Protein AF-A0A3D3S8I6-F1 (afdb_monomer_lite)

Secondary structure (DSSP, 8-state):
-PPP-EEEE-SS--TTTSSTTHHHHHTT-SEEEE-S-S-HHHHHHHHHHH---EEEPPPTTS-S-TTTSTTTS-----GGGS-----

Structure (mmCIF, N/CA/C/O backbone):
data_AF-A0A3D3S8I6-F1
#
_entry.id   AF-A0A3D3S8I6-F1
#
loop_
_atom_site.group_PDB
_atom_site.id
_atom_site.type_symbol
_atom_site.label_atom_id
_atom_site.label_alt_id
_atom_site.label_comp_id
_atom_site.label_asym_id
_atom_site.label_entity_id
_atom_site.label_seq_id
_atom_site.pdbx_PDB_ins_code
_atom_site.Cartn_x
_atom_site.Cartn_y
_atom_site.Cartn_z
_atom_site.occupancy
_atom_site.B_iso_or_equiv
_atom_site.auth_seq_id
_atom_site.auth_comp_id
_atom_site.auth_asym_id
_atom_site.auth_atom_id
_atom_site.pdbx_PDB_model_num
ATOM 1 N N . MET A 1 1 ? -18.890 -10.192 14.599 1.00 72.56 1 MET A N 1
ATOM 2 C CA . MET A 1 1 ? -17.726 -10.509 13.737 1.00 72.56 1 MET A CA 1
ATOM 3 C C . MET A 1 1 ? -17.120 -9.188 13.283 1.00 72.56 1 MET A C 1
ATOM 5 O O . MET A 1 1 ? -17.893 -8.278 13.012 1.00 72.56 1 MET A O 1
ATOM 9 N N . LYS A 1 2 ? -15.789 -9.039 13.281 1.00 83.31 2 LYS A N 1
ATOM 10 C CA . LYS A 1 2 ? -15.125 -7.805 12.824 1.00 83.31 2 LYS A CA 1
ATOM 11 C C . LYS A 1 2 ? -14.920 -7.895 11.307 1.00 83.31 2 LYS A C 1
ATOM 13 O O . LYS A 1 2 ? -14.391 -8.897 10.839 1.00 83.31 2 LYS A O 1
ATOM 18 N N . THR A 1 3 ? -15.357 -6.886 10.559 1.00 92.25 3 THR A N 1
ATOM 19 C CA . THR A 1 3 ? -15.102 -6.794 9.114 1.00 92.25 3 THR A CA 1
ATOM 20 C C . THR A 1 3 ? -13.657 -6.367 8.889 1.00 92.25 3 THR A C 1
ATOM 22 O O . THR A 1 3 ? -13.233 -5.370 9.467 1.00 92.25 3 THR A O 1
ATOM 25 N N . LEU A 1 4 ? -12.921 -7.116 8.068 1.00 95.19 4 LEU A N 1
ATOM 26 C CA . LEU A 1 4 ? -11.564 -6.767 7.652 1.00 95.19 4 LEU A CA 1
ATOM 27 C C . LEU A 1 4 ? -11.611 -5.781 6.487 1.00 95.19 4 LEU A C 1
ATOM 29 O O . LEU A 1 4 ? -12.299 -6.031 5.494 1.00 95.19 4 LEU A O 1
ATOM 33 N N . LYS A 1 5 ? -10.860 -4.685 6.597 1.00 96.31 5 LYS A N 1
ATOM 34 C CA . LYS A 1 5 ? -10.655 -3.723 5.509 1.00 96.31 5 LYS A CA 1
ATOM 35 C C . LYS A 1 5 ? -9.263 -3.896 4.917 1.00 96.31 5 LYS A C 1
ATOM 37 O O . LYS A 1 5 ? -8.273 -3.885 5.647 1.00 96.31 5 LYS A O 1
ATOM 42 N N . VAL A 1 6 ? -9.193 -4.050 3.600 1.00 96.44 6 VAL A N 1
ATOM 43 C CA . VAL A 1 6 ? -7.949 -4.359 2.886 1.00 96.44 6 VAL A CA 1
ATOM 44 C C . VAL A 1 6 ? -7.699 -3.307 1.811 1.00 96.44 6 VAL A C 1
ATOM 46 O O . VAL A 1 6 ? -8.614 -2.978 1.058 1.00 96.44 6 VAL A O 1
ATOM 49 N N . LEU A 1 7 ? -6.468 -2.796 1.741 1.00 96.44 7 LEU A N 1
ATOM 50 C CA . LEU A 1 7 ? -5.981 -1.989 0.621 1.00 96.44 7 LEU A CA 1
ATOM 51 C C . LEU A 1 7 ? -5.195 -2.888 -0.334 1.00 96.44 7 LEU A C 1
ATOM 53 O O . LEU A 1 7 ? -4.201 -3.483 0.076 1.00 96.44 7 LEU A O 1
ATOM 57 N N . CYS A 1 8 ? -5.623 -2.964 -1.592 1.00 95.69 8 CYS A N 1
ATOM 58 C CA . CYS A 1 8 ? -4.942 -3.725 -2.637 1.00 95.69 8 CYS A CA 1
ATOM 59 C C . CYS A 1 8 ? -4.304 -2.774 -3.656 1.00 95.69 8 CYS A C 1
ATOM 61 O O . CYS A 1 8 ? -4.968 -1.841 -4.104 1.00 95.69 8 CYS A O 1
ATOM 63 N N . VAL A 1 9 ? -3.049 -3.026 -4.033 1.00 94.44 9 VAL A N 1
ATOM 64 C CA . VAL A 1 9 ? -2.309 -2.274 -5.062 1.00 94.44 9 VAL A CA 1
ATOM 65 C C . VAL A 1 9 ? -1.610 -3.233 -6.032 1.00 94.44 9 VAL A C 1
ATOM 67 O O . VAL A 1 9 ? -1.146 -4.299 -5.622 1.00 94.44 9 VAL A O 1
ATOM 70 N N . ALA A 1 10 ? -1.559 -2.882 -7.316 1.00 93.06 10 ALA A N 1
ATOM 71 C CA . ALA A 1 10 ? -0.960 -3.695 -8.376 1.00 93.06 10 ALA A CA 1
ATOM 72 C C . ALA A 1 10 ? -0.648 -2.835 -9.608 1.00 93.06 10 ALA A C 1
ATOM 74 O O . ALA A 1 10 ? -1.337 -1.833 -9.803 1.00 93.06 10 ALA A O 1
ATOM 75 N N . ASP A 1 11 ? 0.319 -3.276 -10.419 1.00 89.12 11 ASP A N 1
ATOM 76 C CA . ASP A 1 11 ? 0.650 -2.823 -11.786 1.00 89.12 11 ASP A CA 1
ATOM 77 C C . ASP A 1 11 ? 1.099 -1.357 -11.946 1.00 89.12 11 ASP A C 1
ATOM 79 O O . ASP A 1 11 ? 2.113 -1.080 -12.581 1.00 89.12 11 ASP A O 1
ATOM 83 N N . GLU A 1 12 ? 0.376 -0.394 -11.376 1.00 90.94 12 GLU A N 1
ATOM 84 C CA . GLU A 1 12 ? 0.643 1.034 -11.533 1.00 90.94 12 GLU A CA 1
ATOM 85 C C . GLU A 1 12 ? 0.518 1.814 -10.218 1.00 90.94 12 GLU A C 1
ATOM 87 O O . GLU A 1 12 ? -0.225 1.473 -9.292 1.00 90.94 12 GLU A O 1
ATOM 92 N N . VAL A 1 13 ? 1.268 2.915 -10.140 1.00 93.88 13 VAL A N 1
ATOM 93 C CA . VAL A 1 13 ? 1.253 3.830 -8.995 1.00 93.88 13 VAL A CA 1
ATOM 94 C C . VAL A 1 13 ? 0.010 4.715 -9.050 1.00 93.88 13 VAL A C 1
ATOM 96 O O . VAL A 1 13 ? -0.170 5.489 -9.988 1.00 93.88 13 VAL A O 1
ATOM 99 N N . ASP A 1 14 ? -0.802 4.672 -7.994 1.00 94.62 14 ASP A N 1
ATOM 100 C CA . ASP A 1 14 ? -1.954 5.560 -7.830 1.00 94.62 14 ASP A CA 1
ATOM 101 C C . ASP A 1 14 ? -1.585 6.753 -6.933 1.00 94.62 14 ASP A C 1
ATOM 103 O O . ASP A 1 14 ? -1.152 6.584 -5.792 1.00 94.62 14 ASP A O 1
ATOM 107 N N . LEU A 1 15 ? -1.788 7.981 -7.422 1.00 93.38 15 LEU A N 1
ATOM 108 C CA . LEU A 1 15 ? -1.509 9.222 -6.687 1.00 93.38 15 LEU A CA 1
ATOM 109 C C . LEU A 1 15 ? -2.401 9.422 -5.455 1.00 93.38 15 LEU A C 1
ATOM 111 O O . LEU A 1 15 ? -2.006 10.115 -4.517 1.00 93.38 15 LEU A O 1
ATOM 115 N N . LEU A 1 16 ? -3.595 8.829 -5.416 1.00 93.31 16 LEU A N 1
ATOM 116 C CA . LEU A 1 16 ? -4.443 8.847 -4.222 1.00 93.31 16 LEU A CA 1
ATOM 117 C C . LEU A 1 16 ? -3.773 8.103 -3.070 1.00 93.31 16 LEU A C 1
ATOM 119 O O . LEU A 1 16 ? -3.879 8.521 -1.913 1.00 93.31 16 LEU A O 1
ATOM 123 N N . VAL A 1 17 ? -3.068 7.024 -3.403 1.00 94.44 17 VAL A N 1
ATOM 124 C CA . VAL A 1 17 ? -2.284 6.232 -2.462 1.00 94.44 17 VAL A CA 1
ATOM 125 C C . VAL A 1 17 ? -0.926 6.896 -2.231 1.00 94.44 17 VAL A C 1
ATOM 127 O O . VAL A 1 17 ? -0.536 7.073 -1.082 1.00 94.44 17 VAL A O 1
ATOM 130 N N . TYR A 1 18 ? -0.239 7.362 -3.277 1.00 95.62 18 TYR A N 1
ATOM 131 C CA . TYR A 1 18 ? 1.042 8.071 -3.187 1.00 95.62 18 TYR A CA 1
ATOM 132 C C . TYR A 1 18 ? 0.879 9.552 -2.812 1.00 95.62 18 TYR A C 1
ATOM 134 O O . TYR A 1 18 ? 1.327 10.460 -3.512 1.00 95.62 18 TYR A O 1
ATOM 142 N N . SER A 1 19 ? 0.209 9.810 -1.690 1.00 95.00 19 SER A N 1
ATOM 143 C CA . SER A 1 19 ? -0.008 11.160 -1.171 1.00 95.00 19 SER A CA 1
ATOM 144 C C . SER A 1 19 ? 0.152 11.222 0.342 1.00 95.00 19 SER A C 1
ATOM 146 O O . SER A 1 19 ? -0.039 10.240 1.060 1.00 95.00 19 SER A O 1
ATOM 148 N N . SER A 1 20 ? 0.449 12.412 0.864 1.00 92.88 20 SER A N 1
ATOM 149 C CA . SER A 1 20 ? 0.502 12.656 2.311 1.00 92.88 20 SER A CA 1
ATOM 150 C C . SER A 1 20 ? -0.835 12.376 3.015 1.00 92.88 20 SER A C 1
ATOM 152 O O . SER A 1 20 ? -0.837 11.990 4.184 1.00 92.88 20 SER A O 1
ATOM 154 N N . SER A 1 21 ? -1.959 12.483 2.297 1.00 95.62 21 SER A N 1
ATOM 155 C CA . SER A 1 21 ? -3.313 12.207 2.798 1.00 95.62 21 SER A CA 1
ATOM 156 C C . SER A 1 21 ? -3.676 10.718 2.867 1.00 95.62 21 SER A C 1
ATOM 158 O O . SER A 1 21 ? -4.797 10.379 3.250 1.00 95.62 21 SER A O 1
ATOM 160 N N . ILE A 1 22 ? -2.765 9.796 2.539 1.00 96.25 22 ILE A N 1
ATOM 161 C CA . ILE A 1 22 ? -3.031 8.347 2.583 1.00 96.25 22 ILE A CA 1
ATOM 162 C C . ILE A 1 22 ? -3.541 7.884 3.962 1.00 96.25 22 ILE A C 1
ATOM 164 O O . ILE A 1 22 ? -4.445 7.055 4.042 1.00 96.25 22 ILE A O 1
ATOM 168 N N . ARG A 1 23 ? -3.031 8.469 5.057 1.00 95.44 23 ARG A N 1
ATOM 169 C CA . ARG A 1 23 ? -3.463 8.155 6.433 1.00 95.44 23 ARG A CA 1
ATOM 170 C C . ARG A 1 23 ? -4.910 8.562 6.702 1.00 95.44 23 ARG A C 1
ATOM 172 O O . ARG A 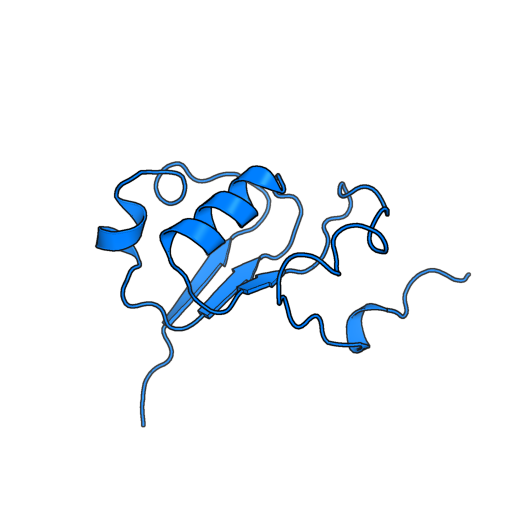1 23 ? -5.610 7.865 7.426 1.00 95.44 23 ARG A O 1
ATOM 179 N N . GLU A 1 24 ? -5.348 9.675 6.126 1.00 96.12 24 GLU A N 1
ATOM 180 C CA . GLU A 1 24 ? -6.715 10.184 6.273 1.00 96.12 24 GLU A CA 1
ATOM 181 C C . GLU A 1 24 ? -7.700 9.319 5.479 1.00 96.12 24 GLU A C 1
ATOM 183 O O . GLU A 1 24 ? -8.813 9.072 5.933 1.00 96.12 24 GLU A O 1
ATOM 188 N N . ARG A 1 25 ? -7.273 8.826 4.309 1.00 95.06 25 ARG A N 1
ATOM 189 C CA . ARG A 1 25 ? -8.103 8.032 3.391 1.00 95.06 25 ARG A CA 1
ATOM 190 C C . ARG A 1 25 ? -8.180 6.551 3.754 1.00 95.06 25 ARG A C 1
ATOM 192 O O . ARG A 1 25 ? -9.227 5.944 3.566 1.00 95.06 25 ARG A O 1
ATOM 199 N N . PHE A 1 26 ? -7.076 5.980 4.235 1.00 96.31 26 PHE A N 1
ATOM 200 C CA . PHE A 1 26 ? -6.902 4.534 4.404 1.00 96.31 26 PHE A CA 1
ATOM 201 C C . PHE A 1 26 ? -6.373 4.151 5.796 1.00 96.31 26 PHE A C 1
ATOM 203 O O . PHE A 1 26 ? -5.874 3.047 5.995 1.00 96.31 26 PHE A O 1
ATOM 210 N N . GLY A 1 27 ? -6.441 5.040 6.791 1.00 94.00 27 GLY A N 1
ATOM 211 C CA . GLY A 1 27 ? -5.946 4.753 8.146 1.00 94.00 27 GLY A CA 1
ATOM 212 C C . GLY A 1 27 ? -6.719 3.647 8.881 1.00 94.00 27 GLY A C 1
ATOM 213 O O . GLY A 1 27 ? -6.191 3.015 9.805 1.00 94.00 27 GLY A O 1
ATOM 214 N N . ASP A 1 28 ? -7.954 3.387 8.458 1.00 95.44 28 ASP A N 1
ATOM 215 C CA . ASP A 1 28 ? -8.872 2.408 9.033 1.00 95.44 28 ASP A CA 1
ATOM 216 C C . ASP A 1 28 ? -8.745 1.001 8.427 1.00 95.44 28 ASP A C 1
ATOM 218 O O . ASP A 1 28 ? -9.480 0.102 8.838 1.00 95.44 28 ASP A O 1
ATOM 222 N N . ILE A 1 29 ? -7.810 0.783 7.496 1.00 96.44 29 ILE A N 1
ATOM 223 C CA . ILE A 1 29 ? -7.531 -0.557 6.974 1.00 96.44 29 ILE A CA 1
ATOM 224 C C . ILE A 1 29 ? -6.829 -1.430 8.021 1.00 96.44 29 ILE A C 1
ATOM 226 O O . ILE A 1 29 ? -6.092 -0.946 8.894 1.00 96.44 29 ILE A O 1
ATOM 230 N N . ASP A 1 30 ? -7.024 -2.738 7.898 1.00 95.69 30 ASP A N 1
ATOM 231 C CA . ASP A 1 30 ? -6.376 -3.753 8.725 1.00 95.69 30 ASP A CA 1
ATOM 232 C C . ASP A 1 30 ? -5.177 -4.411 8.006 1.00 95.69 30 ASP A C 1
ATOM 234 O O . ASP A 1 30 ? -4.275 -4.902 8.683 1.00 95.69 30 ASP A O 1
ATOM 238 N N . LEU A 1 31 ? -5.141 -4.422 6.663 1.00 95.25 31 LEU A N 1
ATOM 239 C CA . LEU A 1 31 ? -4.138 -5.146 5.862 1.00 95.25 31 LEU A CA 1
ATOM 240 C C . LEU A 1 31 ? -3.85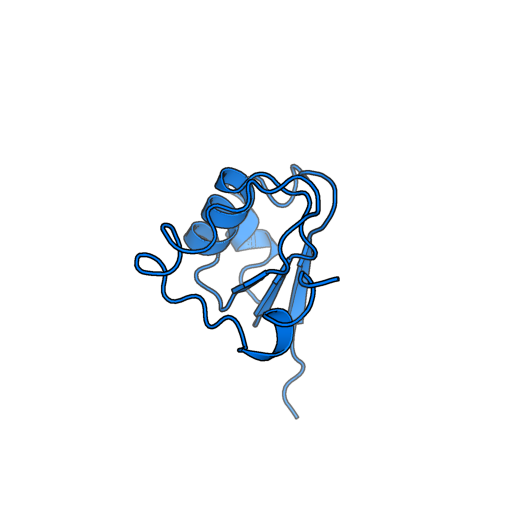2 -4.460 4.514 1.00 95.25 31 LEU A C 1
ATOM 242 O O . LEU A 1 31 ? -4.764 -3.921 3.885 1.00 95.25 31 LEU A O 1
ATOM 246 N N . ILE A 1 32 ? -2.602 -4.544 4.050 1.00 96.00 32 ILE A N 1
ATOM 247 C CA . ILE A 1 32 ? -2.165 -4.128 2.710 1.00 96.00 32 ILE A CA 1
ATOM 248 C C . ILE A 1 32 ? -1.774 -5.368 1.895 1.00 96.00 32 ILE A C 1
ATOM 250 O O . ILE A 1 32 ? -0.996 -6.202 2.369 1.00 96.00 32 ILE A O 1
ATOM 254 N N . LEU A 1 33 ? -2.275 -5.467 0.665 1.00 95.06 33 LEU A N 1
ATOM 255 C CA . LEU A 1 33 ? -1.908 -6.491 -0.312 1.00 95.06 33 LEU A CA 1
ATOM 256 C C . LEU A 1 33 ? -1.307 -5.840 -1.561 1.00 95.06 33 LEU A C 1
ATOM 258 O O . LEU A 1 33 ? -1.915 -4.953 -2.155 1.00 95.06 33 LEU A O 1
ATOM 262 N N . SER A 1 34 ? -0.132 -6.307 -1.970 1.00 92.88 34 SER A N 1
ATOM 263 C CA . SER A 1 34 ? 0.522 -5.914 -3.219 1.00 92.88 34 SER A CA 1
ATOM 264 C C . SER A 1 34 ? 0.643 -7.120 -4.147 1.00 92.88 34 SER A C 1
ATOM 266 O O . SER A 1 34 ? 1.183 -8.157 -3.749 1.00 92.88 34 SER A O 1
ATOM 268 N N . ALA A 1 35 ? 0.139 -6.997 -5.375 1.00 89.25 35 ALA A N 1
ATOM 269 C CA . ALA A 1 35 ? 0.242 -8.056 -6.382 1.00 89.25 35 ALA A CA 1
ATOM 270 C C . ALA A 1 35 ? 1.566 -8.029 -7.173 1.00 89.25 35 ALA A C 1
ATOM 272 O O . ALA A 1 35 ? 1.802 -8.935 -7.969 1.00 89.25 35 ALA A O 1
ATOM 273 N N . GLY A 1 36 ? 2.436 -7.046 -6.918 1.00 83.88 36 GLY A N 1
ATOM 274 C CA . GLY A 1 36 ? 3.708 -6.876 -7.622 1.00 83.88 36 GLY A CA 1
ATOM 275 C C . GLY A 1 36 ? 3.626 -5.876 -8.777 1.00 83.88 36 GLY A C 1
ATOM 276 O O . GLY A 1 36 ? 2.642 -5.151 -8.911 1.00 83.88 36 GLY A O 1
ATOM 277 N N . ASP A 1 37 ? 4.706 -5.818 -9.559 1.00 84.75 37 ASP A N 1
ATOM 278 C CA . ASP A 1 37 ? 4.924 -4.867 -10.666 1.00 84.75 37 ASP A CA 1
ATOM 279 C C . ASP A 1 37 ? 4.860 -3.388 -10.248 1.00 84.75 37 ASP A C 1
ATOM 281 O O . ASP A 1 37 ? 4.591 -2.489 -11.034 1.00 84.75 37 ASP A O 1
ATOM 285 N N . LEU A 1 38 ? 5.174 -3.125 -8.977 1.00 88.19 38 LEU A N 1
ATOM 286 C CA . LEU A 1 38 ? 5.215 -1.789 -8.398 1.00 88.19 38 LEU A CA 1
ATOM 287 C C . LEU A 1 38 ? 6.631 -1.442 -7.930 1.00 88.19 38 LEU A C 1
ATOM 289 O O . LEU A 1 38 ? 7.315 -2.298 -7.366 1.00 88.19 38 LEU A O 1
ATOM 293 N N . PRO A 1 39 ? 7.062 -0.173 -8.051 1.00 89.44 39 PRO A N 1
ATOM 294 C CA . PRO A 1 39 ? 8.345 0.259 -7.514 1.00 89.44 39 PRO A CA 1
ATOM 295 C C . PRO A 1 39 ? 8.455 -0.009 -6.007 1.00 89.44 39 PRO A C 1
ATOM 297 O O . PRO A 1 39 ? 7.562 0.330 -5.227 1.00 89.44 39 PRO A O 1
ATOM 300 N N . GLY A 1 40 ? 9.594 -0.543 -5.558 1.00 87.00 40 GLY A N 1
ATOM 301 C CA . GLY A 1 40 ? 9.823 -0.809 -4.132 1.00 87.00 40 GLY A CA 1
ATOM 302 C C . GLY A 1 40 ? 9.727 0.440 -3.241 1.00 87.00 40 GLY A C 1
ATOM 303 O O . GLY A 1 40 ? 9.337 0.334 -2.079 1.00 87.00 40 GLY A O 1
ATOM 304 N N . GLU A 1 41 ? 10.027 1.627 -3.779 1.00 90.12 41 GLU A N 1
ATOM 305 C CA . GLU A 1 41 ? 9.841 2.904 -3.074 1.00 90.12 41 GLU A CA 1
ATOM 306 C C . GLU A 1 41 ? 8.365 3.210 -2.783 1.00 90.12 41 GLU A C 1
ATOM 308 O O . GLU A 1 41 ? 8.040 3.697 -1.700 1.00 90.12 41 GLU A O 1
ATOM 313 N N . TYR A 1 42 ? 7.461 2.851 -3.698 1.00 92.81 42 TYR A N 1
ATOM 314 C CA . TYR A 1 42 ? 6.024 3.047 -3.540 1.00 92.81 42 TYR A CA 1
ATOM 315 C C . TYR A 1 42 ? 5.475 2.132 -2.442 1.00 92.81 42 TYR A C 1
ATOM 317 O O . TYR A 1 42 ? 4.792 2.592 -1.526 1.00 92.81 42 TYR A O 1
ATOM 325 N N . LEU A 1 43 ? 5.859 0.852 -2.455 1.00 91.56 43 LEU A N 1
ATOM 326 C CA . LEU A 1 43 ? 5.494 -0.089 -1.390 1.00 91.56 43 LEU A CA 1
ATOM 327 C C . LEU A 1 43 ? 6.082 0.328 -0.032 1.00 91.56 43 LEU A C 1
ATOM 329 O O . LEU A 1 43 ? 5.390 0.282 0.987 1.00 91.56 43 LEU A O 1
ATOM 333 N N . GLY A 1 44 ? 7.334 0.795 -0.016 1.00 90.62 44 GLY A N 1
ATOM 334 C CA . GLY A 1 44 ? 7.988 1.326 1.181 1.00 90.62 44 GLY A CA 1
ATOM 335 C C . GLY A 1 44 ? 7.287 2.564 1.743 1.00 90.62 44 GLY A C 1
ATOM 336 O O . GLY A 1 44 ? 7.122 2.677 2.962 1.00 90.62 44 GLY A O 1
ATOM 337 N N . PHE A 1 45 ? 6.813 3.458 0.873 1.00 94.75 45 PHE A N 1
ATOM 338 C CA . PHE A 1 45 ? 6.004 4.612 1.257 1.00 94.75 45 PHE A CA 1
ATOM 339 C C 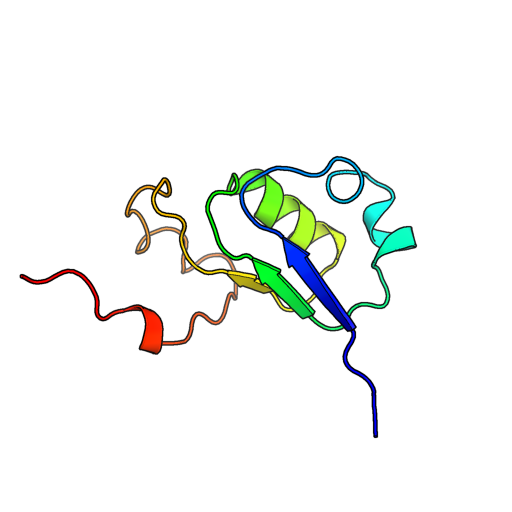. PHE A 1 45 ? 4.688 4.183 1.911 1.00 94.75 45 PHE A C 1
ATOM 341 O O . PHE A 1 45 ? 4.393 4.636 3.018 1.00 94.75 45 PHE A O 1
ATOM 348 N N . ILE A 1 46 ? 3.926 3.278 1.286 1.00 94.69 46 ILE A N 1
ATOM 349 C CA . ILE A 1 46 ? 2.644 2.797 1.830 1.00 94.69 46 ILE A CA 1
ATOM 350 C C . ILE A 1 46 ? 2.855 2.136 3.196 1.00 94.69 46 ILE A C 1
ATOM 352 O O . ILE A 1 46 ? 2.154 2.468 4.156 1.00 94.69 46 ILE A O 1
ATOM 356 N N . ALA A 1 47 ? 3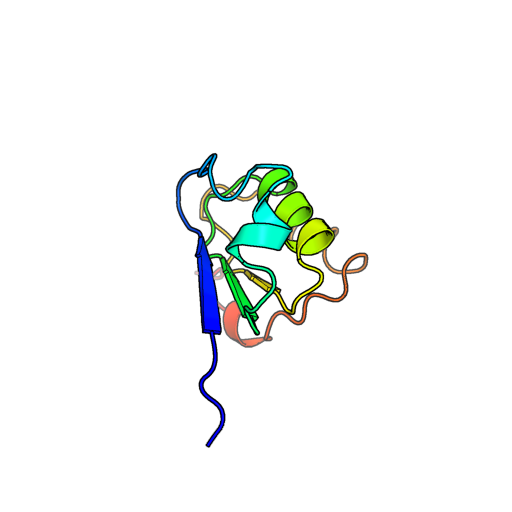.840 1.240 3.305 1.00 92.25 47 ALA A N 1
ATOM 357 C CA . ALA A 1 47 ? 4.148 0.536 4.547 1.00 92.25 47 ALA A CA 1
ATOM 358 C C . ALA A 1 47 ? 4.535 1.511 5.671 1.00 92.25 47 ALA A C 1
ATOM 360 O O . ALA A 1 47 ? 4.011 1.415 6.782 1.00 92.25 47 ALA A O 1
ATOM 361 N N . SER A 1 48 ? 5.385 2.496 5.370 1.00 92.44 48 SER A N 1
ATOM 362 C CA . SER A 1 48 ? 5.826 3.509 6.338 1.00 92.44 48 SER A CA 1
ATOM 363 C C . SER A 1 48 ? 4.696 4.461 6.746 1.00 92.44 48 SER A C 1
ATOM 365 O O . SER A 1 48 ? 4.576 4.850 7.912 1.00 92.44 48 SER A O 1
ATOM 367 N N . MET A 1 49 ? 3.839 4.843 5.798 1.00 95.69 49 MET A N 1
ATOM 368 C CA . MET A 1 49 ? 2.747 5.781 6.049 1.00 95.69 49 MET A CA 1
ATOM 369 C C . MET A 1 49 ? 1.569 5.142 6.774 1.00 95.69 49 MET A C 1
ATOM 371 O O . MET A 1 49 ? 0.982 5.790 7.633 1.00 95.69 49 MET A O 1
ATOM 375 N N . LEU A 1 50 ? 1.202 3.899 6.476 1.00 94.81 50 LEU A N 1
ATOM 376 C CA . LEU A 1 50 ? 0.043 3.263 7.109 1.00 94.81 50 LEU A CA 1
ATOM 377 C C . LEU A 1 50 ? 0.423 2.446 8.346 1.00 94.81 50 LEU A C 1
ATOM 379 O O . LEU A 1 50 ? -0.402 2.307 9.250 1.00 94.81 50 LEU A O 1
ATOM 383 N N . ASN A 1 51 ? 1.668 1.963 8.420 1.00 94.12 51 ASN A N 1
ATOM 384 C CA . ASN A 1 51 ? 2.173 1.116 9.502 1.00 94.12 51 ASN A CA 1
ATOM 385 C C . ASN A 1 51 ? 1.230 -0.067 9.799 1.00 94.12 51 ASN A C 1
ATOM 387 O O . ASN A 1 51 ? 0.871 -0.339 10.947 1.00 94.12 51 ASN A O 1
ATOM 391 N N . LYS A 1 52 ? 0.765 -0.724 8.730 1.00 93.94 52 LYS A N 1
ATOM 392 C CA . LYS A 1 52 ? -0.111 -1.902 8.765 1.00 93.94 52 LYS A CA 1
ATOM 393 C C . LYS A 1 52 ? 0.641 -3.119 8.225 1.00 93.94 52 LYS A C 1
ATOM 395 O O . LYS A 1 52 ? 1.599 -2.939 7.472 1.00 93.94 52 LYS A O 1
ATOM 400 N N . PRO A 1 53 ? 0.207 -4.347 8.560 1.00 93.06 53 PRO A N 1
ATOM 401 C CA . PRO A 1 53 ? 0.739 -5.546 7.928 1.00 93.06 53 PRO A CA 1
ATOM 402 C C . PRO A 1 53 ? 0.649 -5.441 6.401 1.00 93.06 53 PRO A C 1
ATOM 404 O O . PRO A 1 53 ? -0.389 -5.043 5.868 1.00 93.06 53 PRO A O 1
ATOM 407 N N . MET A 1 54 ? 1.736 -5.791 5.713 1.00 93.25 54 MET A N 1
ATOM 408 C CA . MET A 1 54 ? 1.819 -5.775 4.255 1.00 93.25 54 MET A CA 1
ATOM 409 C C . MET A 1 54 ? 2.306 -7.125 3.747 1.00 93.25 54 MET A C 1
ATOM 411 O O . MET A 1 54 ? 3.333 -7.630 4.202 1.00 93.25 54 MET A O 1
ATOM 415 N N . ILE A 1 55 ? 1.578 -7.676 2.780 1.00 91.81 55 ILE A N 1
ATOM 416 C CA . ILE A 1 55 ? 1.955 -8.884 2.049 1.00 91.81 55 ILE A CA 1
ATOM 417 C C . ILE A 1 55 ? 2.133 -8.481 0.590 1.00 91.81 55 ILE A C 1
ATOM 419 O O . ILE A 1 55 ? 1.229 -7.888 0.002 1.00 91.81 55 ILE A O 1
ATOM 423 N N . SER A 1 56 ? 3.292 -8.790 0.013 1.00 86.75 56 SER A N 1
ATOM 424 C CA . SER A 1 56 ? 3.581 -8.517 -1.395 1.00 86.75 56 SER A CA 1
ATOM 425 C C . SER A 1 56 ? 3.967 -9.796 -2.114 1.00 86.75 56 SER A C 1
ATOM 427 O O . SER A 1 56 ? 4.766 -10.583 -1.607 1.00 86.75 56 SER A O 1
ATOM 429 N N . VAL A 1 57 ? 3.428 -9.970 -3.313 1.00 85.25 57 VAL A N 1
ATOM 430 C CA . VAL A 1 57 ? 3.962 -10.899 -4.309 1.00 85.25 57 VAL A CA 1
ATOM 431 C C . VAL A 1 57 ? 5.036 -10.149 -5.100 1.00 85.25 57 VAL A C 1
ATOM 433 O O . VAL A 1 57 ? 4.924 -8.939 -5.292 1.00 85.25 57 VAL A O 1
ATOM 436 N N . ALA A 1 58 ? 6.112 -10.836 -5.485 1.00 75.31 58 ALA A N 1
ATOM 437 C CA . ALA A 1 58 ? 7.124 -10.233 -6.350 1.00 75.31 58 ALA A CA 1
ATOM 438 C C . ALA A 1 58 ? 6.574 -10.113 -7.772 1.00 75.31 58 ALA A C 1
ATOM 440 O O . ALA A 1 58 ? 6.000 -11.080 -8.283 1.00 75.31 58 ALA A O 1
ATOM 441 N N . GLY A 1 59 ? 6.756 -8.944 -8.382 1.00 68.88 59 GLY A N 1
ATOM 442 C CA . GLY A 1 59 ? 6.416 -8.727 -9.784 1.00 68.88 59 GLY A CA 1
ATOM 443 C C . GLY A 1 59 ? 7.374 -9.455 -10.719 1.00 68.88 59 GLY A C 1
ATOM 444 O O . GLY A 1 59 ? 8.470 -9.855 -10.326 1.00 68.88 59 GLY A O 1
ATOM 445 N N . ASN A 1 60 ? 6.985 -9.581 -11.984 1.00 70.31 60 ASN A N 1
ATOM 446 C CA . ASN A 1 60 ? 7.855 -10.159 -13.011 1.00 70.31 60 ASN A CA 1
ATOM 447 C C . ASN A 1 60 ? 9.015 -9.218 -13.384 1.00 70.31 60 ASN A C 1
ATOM 449 O O . ASN A 1 60 ? 10.024 -9.679 -13.915 1.00 70.31 60 ASN A O 1
ATOM 453 N N . HIS A 1 61 ? 8.878 -7.918 -13.102 1.00 66.00 61 HIS A N 1
ATOM 454 C CA . HIS A 1 61 ? 9.918 -6.910 -13.309 1.00 66.00 61 HIS A CA 1
ATOM 455 C C . HIS A 1 61 ? 10.812 -6.652 -12.086 1.00 66.00 61 HIS A C 1
ATOM 457 O O . HIS A 1 61 ? 11.759 -5.868 -12.189 1.00 66.00 61 HIS A O 1
ATOM 463 N N . ASP A 1 62 ? 10.558 -7.304 -10.946 1.00 66.12 62 ASP A N 1
ATOM 464 C CA . ASP A 1 62 ? 11.428 -7.166 -9.780 1.00 66.12 62 ASP A CA 1
ATOM 465 C C . ASP A 1 62 ? 12.747 -7.925 -10.013 1.00 66.12 62 ASP A C 1
ATOM 467 O O . ASP A 1 62 ? 12.722 -9.114 -10.343 1.00 66.12 62 ASP A O 1
ATOM 471 N N . PRO A 1 63 ? 13.918 -7.283 -9.835 1.00 59.44 63 PRO A N 1
ATOM 472 C CA . PRO A 1 63 ? 15.189 -7.994 -9.889 1.00 59.44 63 PRO A CA 1
ATOM 473 C C . PRO A 1 63 ? 15.210 -9.087 -8.812 1.00 59.44 63 PRO A C 1
ATOM 475 O O . PRO A 1 63 ? 14.784 -8.855 -7.680 1.00 59.44 63 PRO A O 1
ATOM 478 N N . ASP A 1 64 ? 15.739 -10.268 -9.149 1.00 56.75 64 ASP A N 1
ATOM 479 C CA . ASP A 1 64 ? 15.742 -11.489 -8.317 1.00 56.75 64 ASP A CA 1
ATOM 480 C C . ASP A 1 64 ? 16.608 -11.396 -7.033 1.00 56.75 64 ASP A C 1
ATOM 482 O O . ASP A 1 64 ? 16.966 -12.394 -6.413 1.00 56.75 64 ASP A O 1
ATOM 486 N N . ASP A 1 65 ? 16.916 -10.185 -6.563 1.00 53.47 65 ASP A N 1
ATOM 487 C CA . ASP A 1 65 ? 17.680 -9.880 -5.344 1.00 53.47 65 ASP A CA 1
ATOM 488 C C . ASP A 1 65 ? 16.866 -10.117 -4.049 1.00 53.47 65 ASP A C 1
ATOM 490 O O . ASP A 1 65 ? 16.973 -9.401 -3.044 1.00 53.47 65 ASP A O 1
ATOM 494 N N . ARG A 1 66 ? 16.047 -11.174 -4.049 1.00 54.72 66 ARG A N 1
ATOM 495 C CA . ARG A 1 66 ? 15.115 -11.568 -2.978 1.00 54.72 66 ARG A CA 1
ATOM 496 C C . ARG A 1 66 ? 15.830 -11.966 -1.684 1.00 54.72 66 ARG A C 1
ATOM 498 O O . ARG A 1 66 ? 15.215 -11.974 -0.623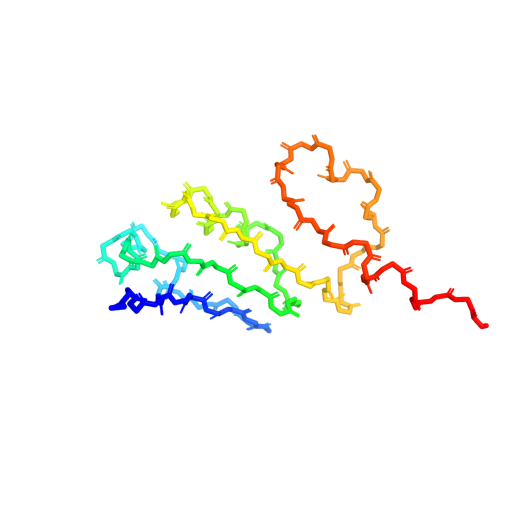 1.00 54.72 66 ARG A O 1
ATOM 505 N N . VAL A 1 67 ? 17.133 -12.247 -1.746 1.00 47.91 67 VAL A N 1
ATOM 506 C CA . VAL A 1 67 ? 17.943 -12.664 -0.589 1.00 47.91 67 VAL A CA 1
ATOM 507 C C . VAL A 1 67 ? 18.411 -11.470 0.258 1.00 47.91 67 VAL A C 1
ATOM 509 O O . VAL A 1 67 ? 18.532 -11.593 1.475 1.00 47.91 67 VAL A O 1
ATOM 512 N N . SER A 1 68 ? 18.614 -10.291 -0.338 1.00 43.25 68 SER A N 1
ATOM 513 C CA . SER A 1 68 ? 19.318 -9.180 0.328 1.00 43.25 68 SER A CA 1
ATOM 514 C C . SER A 1 68 ? 18.389 -8.189 1.045 1.00 43.25 68 SER A C 1
ATOM 516 O O . SER A 1 68 ? 18.778 -7.585 2.043 1.00 43.25 68 SER A O 1
ATOM 518 N N . LYS A 1 69 ? 17.144 -8.020 0.578 1.00 45.09 69 LYS A N 1
ATOM 519 C CA . LYS A 1 69 ? 16.169 -7.076 1.172 1.00 45.09 69 LYS A CA 1
ATOM 520 C C . LYS A 1 69 ? 15.340 -7.667 2.318 1.00 45.09 69 LYS A C 1
ATOM 522 O O . LYS A 1 69 ? 14.770 -6.913 3.103 1.00 45.09 69 LYS A O 1
ATOM 527 N N . ASN A 1 70 ? 15.304 -8.993 2.450 1.00 46.22 70 ASN A N 1
ATOM 528 C CA . ASN A 1 70 ? 14.373 -9.695 3.340 1.00 46.22 70 ASN A CA 1
ATOM 529 C C . ASN A 1 70 ? 14.778 -9.691 4.832 1.00 46.22 70 ASN A C 1
ATOM 531 O O . ASN A 1 70 ? 14.007 -10.150 5.667 1.00 46.22 70 ASN A O 1
ATOM 535 N N . MET A 1 71 ? 15.964 -9.174 5.190 1.00 43.31 71 MET A N 1
ATOM 536 C CA . MET A 1 71 ? 16.403 -9.067 6.595 1.00 43.31 71 MET A CA 1
ATOM 537 C C . MET A 1 71 ? 16.056 -7.733 7.275 1.00 43.31 71 MET A C 1
ATOM 539 O O . MET A 1 71 ? 16.116 -7.661 8.500 1.00 43.31 71 MET A O 1
ATOM 543 N N . ILE A 1 72 ? 15.714 -6.673 6.530 1.00 45.88 72 ILE A N 1
ATOM 544 C CA . ILE A 1 72 ? 15.621 -5.315 7.108 1.00 45.88 72 ILE A CA 1
ATOM 545 C C . ILE A 1 72 ? 14.193 -4.826 7.379 1.00 45.88 72 ILE A C 1
ATOM 547 O O . ILE A 1 72 ? 14.011 -3.870 8.127 1.00 45.88 72 ILE A O 1
ATOM 551 N N . ALA A 1 73 ? 13.176 -5.478 6.820 1.00 42.00 73 ALA A N 1
ATOM 552 C CA . ALA A 1 73 ? 11.778 -5.147 7.062 1.00 42.00 73 ALA A CA 1
ATOM 553 C C . ALA A 1 73 ? 11.054 -6.433 7.454 1.00 42.00 73 ALA A C 1
ATOM 555 O O . ALA A 1 73 ? 11.155 -7.418 6.734 1.00 42.00 73 ALA A O 1
ATOM 556 N N . GLY A 1 74 ? 10.365 -6.448 8.599 1.00 40.97 74 GLY A N 1
ATOM 557 C CA . GLY A 1 74 ? 9.652 -7.605 9.163 1.00 40.97 74 GLY A CA 1
ATOM 558 C C . GLY A 1 74 ? 8.439 -8.079 8.347 1.00 40.97 74 GLY A C 1
ATOM 559 O O . GLY A 1 74 ? 7.361 -8.290 8.897 1.00 40.97 74 GLY A O 1
ATOM 560 N N . SER A 1 75 ? 8.599 -8.213 7.036 1.00 43.62 75 SER A N 1
ATOM 561 C CA . SER A 1 75 ? 7.629 -8.716 6.079 1.00 43.62 75 SER A CA 1
ATOM 562 C C . SER A 1 75 ? 7.618 -10.239 6.157 1.00 43.62 75 SER A C 1
ATOM 564 O O . SER A 1 75 ? 8.537 -10.912 5.697 1.00 43.62 75 SER A O 1
ATOM 566 N N . PHE A 1 76 ? 6.575 -10.797 6.765 1.00 44.28 76 PHE A N 1
ATOM 567 C CA . PHE A 1 76 ? 6.329 -12.233 6.737 1.00 44.28 76 PHE A CA 1
ATOM 568 C C . PHE A 1 76 ? 5.924 -12.627 5.309 1.00 44.28 76 PHE A C 1
ATOM 570 O O . PHE A 1 76 ? 4.779 -12.422 4.906 1.00 44.28 76 PHE A O 1
ATOM 577 N N . VAL A 1 77 ? 6.871 -13.147 4.528 1.00 50.50 77 VAL A N 1
ATOM 578 C CA . VAL A 1 77 ? 6.592 -13.801 3.244 1.00 50.50 77 VAL A CA 1
ATOM 579 C C . VAL A 1 77 ? 6.400 -15.292 3.539 1.00 50.50 77 VAL A C 1
ATOM 581 O O . VAL A 1 77 ? 7.342 -15.918 4.019 1.00 50.50 77 VAL A O 1
ATOM 584 N N . PRO A 1 78 ? 5.208 -15.878 3.318 1.00 41.44 78 PRO A N 1
ATOM 585 C CA . PRO A 1 78 ? 5.010 -17.308 3.519 1.00 41.44 78 PRO A CA 1
ATOM 586 C C . PRO A 1 78 ? 5.894 -18.111 2.554 1.00 41.44 78 PRO A C 1
ATOM 588 O O . PRO A 1 78 ? 5.908 -17.824 1.355 1.00 41.44 78 PRO A O 1
ATOM 591 N N . ASP A 1 79 ? 6.548 -19.164 3.057 1.00 40.78 79 ASP A N 1
ATOM 592 C CA . ASP A 1 79 ? 7.444 -20.069 2.305 1.00 40.78 79 ASP A CA 1
ATOM 593 C C . ASP A 1 79 ? 6.816 -20.671 1.025 1.00 40.78 79 ASP A C 1
ATOM 595 O O . ASP A 1 79 ? 7.514 -21.151 0.136 1.00 40.78 79 ASP A O 1
ATOM 599 N N . ALA A 1 80 ? 5.490 -20.606 0.877 1.00 42.31 80 ALA A N 1
ATOM 600 C CA . ALA A 1 80 ? 4.747 -21.133 -0.269 1.00 42.31 80 ALA A CA 1
ATOM 601 C C . ALA A 1 80 ? 5.002 -20.404 -1.609 1.00 42.31 80 ALA A C 1
ATOM 603 O O . ALA A 1 80 ? 4.564 -20.888 -2.652 1.00 42.31 80 ALA A O 1
ATOM 604 N N . VAL A 1 81 ? 5.694 -19.257 -1.617 1.00 49.47 81 VAL A N 1
ATOM 605 C CA . VAL A 1 81 ? 6.045 -18.521 -2.855 1.00 49.47 81 VAL A CA 1
ATOM 606 C C . VAL A 1 81 ? 7.431 -18.929 -3.401 1.00 49.47 81 VAL A C 1
ATOM 608 O O . VAL A 1 81 ? 7.817 -18.502 -4.487 1.00 49.47 81 VAL A O 1
ATOM 611 N N . GLN A 1 82 ? 8.174 -19.794 -2.698 1.00 47.78 82 GLN A N 1
ATOM 612 C CA . GLN A 1 82 ? 9.569 -20.153 -3.008 1.00 47.78 82 GLN A CA 1
ATOM 613 C C . GLN A 1 82 ? 9.732 -21.140 -4.195 1.00 47.78 82 GLN A C 1
ATOM 615 O O . GLN A 1 82 ? 10.828 -21.263 -4.737 1.00 47.78 82 GLN A O 1
ATOM 620 N N . GLU A 1 83 ? 8.679 -21.841 -4.641 1.00 41.06 83 GLU A N 1
ATOM 621 C CA . GLU A 1 83 ? 8.814 -23.020 -5.527 1.00 41.06 83 GLU A CA 1
ATOM 622 C C . GLU A 1 83 ? 8.404 -22.826 -7.002 1.00 41.06 83 GLU A C 1
ATOM 624 O O . GLU A 1 83 ? 7.756 -23.688 -7.599 1.00 41.06 83 GLU A O 1
ATOM 629 N N . ARG A 1 84 ? 8.809 -21.739 -7.666 1.00 47.31 84 ARG A N 1
ATOM 630 C CA . ARG A 1 84 ? 8.806 -21.719 -9.145 1.00 47.31 84 ARG A CA 1
ATOM 631 C C . ARG A 1 84 ? 10.094 -21.130 -9.693 1.00 47.31 84 ARG A C 1
ATOM 633 O O . ARG A 1 84 ? 10.236 -19.919 -9.773 1.00 47.31 84 ARG A O 1
ATOM 640 N N . GLY A 1 85 ? 11.015 -22.004 -10.094 1.00 44.62 85 GLY A N 1
ATOM 641 C CA . GLY A 1 85 ? 12.239 -21.575 -10.775 1.00 44.62 85 GLY A CA 1
ATOM 642 C C . GLY A 1 85 ? 13.285 -22.650 -11.072 1.00 44.62 85 GLY A C 1
ATOM 643 O O . GLY A 1 85 ? 14.441 -22.307 -11.291 1.00 44.62 85 GLY A O 1
ATOM 644 N N . ARG A 1 86 ? 12.940 -23.945 -11.075 1.00 39.81 86 ARG A N 1
ATOM 645 C CA . ARG A 1 86 ? 13.846 -24.999 -11.562 1.00 39.81 86 ARG A CA 1
ATOM 646 C C . ARG A 1 86 ? 13.117 -25.913 -12.541 1.00 39.81 86 ARG A C 1
ATOM 648 O O . ARG A 1 86 ? 12.529 -26.913 -12.142 1.00 39.81 86 ARG A O 1
ATOM 655 N N . THR A 1 87 ? 13.177 -25.546 -13.812 1.00 39.97 87 THR A N 1
ATOM 656 C CA . THR A 1 87 ? 13.038 -26.452 -14.960 1.00 39.97 87 THR A CA 1
ATOM 657 C C . THR A 1 87 ? 14.065 -26.044 -15.988 1.00 39.97 87 THR A C 1
ATOM 659 O O . THR A 1 87 ? 14.106 -24.825 -16.268 1.00 39.97 87 THR A O 1
#

Sequence (87 aa):
MKTLKVLCVADEVDLLVYSSSIRERFGDIDLILSAGDLPGEYLGFIASMLNKPMISVAGNHDPDDRVSKNMIAGSFVPDAVQERGRT

pLDDT: mean 77.86, std 21.36, range [39.81, 96.44]

Foldseek 3Di:
DDDAAEAEDEQDDDVCCVDLCVCVVCLPHQEYEYAENDDPVSVVVNCVNNVHQYEYDYDPPDDPVVPPPPPPDVHDHDPVNVPPDDD

Radius of gyration: 13.88 Å; chains: 1; boun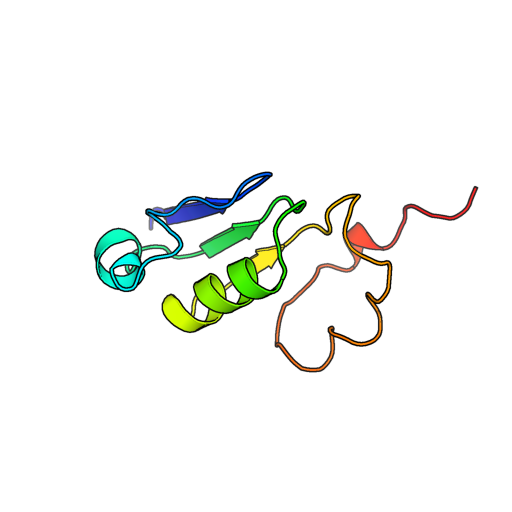ding box: 37×39×29 Å